Protein AF-A0A2G2M7G2-F1 (afdb_monomer)

Structure (mmCIF, N/CA/C/O backbone):
data_AF-A0A2G2M7G2-F1
#
_entry.id   AF-A0A2G2M7G2-F1
#
loop_
_atom_site.group_PDB
_atom_site.id
_atom_site.type_symbol
_atom_site.label_atom_id
_atom_site.label_alt_id
_atom_site.label_comp_id
_atom_site.label_asym_id
_atom_site.label_entity_id
_atom_site.label_seq_id
_atom_site.pdbx_PDB_ins_code
_atom_site.Cartn_x
_atom_site.Cartn_y
_atom_site.Cartn_z
_atom_site.occupancy
_atom_site.B_iso_or_equiv
_atom_site.auth_seq_id
_atom_site.auth_comp_id
_atom_site.auth_asym_id
_atom_site.auth_atom_id
_atom_site.pdbx_PDB_model_num
ATOM 1 N N . MET A 1 1 ? -1.903 -16.484 24.694 1.00 44.16 1 MET A N 1
ATOM 2 C CA . MET A 1 1 ? -1.968 -15.488 23.606 1.00 44.16 1 MET A CA 1
ATOM 3 C C . MET A 1 1 ? -0.914 -15.866 22.589 1.00 44.16 1 MET A C 1
ATOM 5 O O . MET A 1 1 ? 0.265 -15.651 22.848 1.00 44.16 1 MET A O 1
ATOM 9 N N . GLU A 1 2 ? -1.310 -16.508 21.493 1.00 45.03 2 GLU A N 1
ATOM 10 C CA . GLU A 1 2 ? -0.405 -16.696 20.359 1.00 45.03 2 GLU A CA 1
ATOM 11 C C . GLU A 1 2 ? -0.027 -15.312 19.824 1.00 45.03 2 GLU A C 1
ATOM 13 O O . GLU A 1 2 ? -0.890 -14.478 19.546 1.00 45.03 2 GLU A O 1
ATOM 18 N N . LYS A 1 3 ? 1.276 -15.026 19.754 1.00 51.25 3 LYS A N 1
A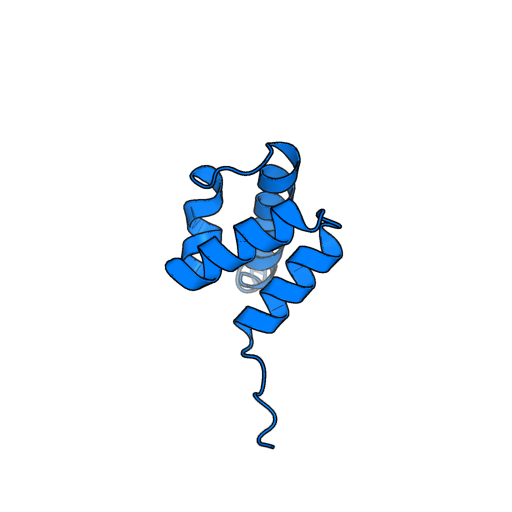TOM 19 C CA . LYS A 1 3 ? 1.769 -13.858 19.027 1.00 51.25 3 LYS A CA 1
ATOM 20 C C . LYS A 1 3 ? 1.439 -14.099 17.557 1.00 51.25 3 LYS A C 1
ATOM 22 O O . LYS A 1 3 ? 2.139 -14.880 16.920 1.00 51.25 3 LYS A O 1
ATOM 27 N N . ASN A 1 4 ? 0.410 -13.436 17.030 1.00 60.47 4 ASN A N 1
AT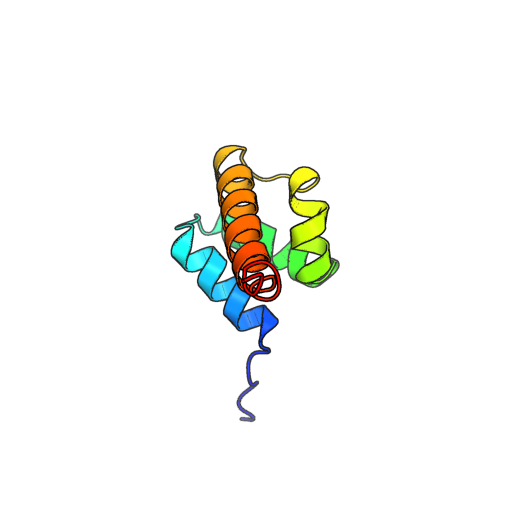OM 28 C CA . ASN A 1 4 ? 0.205 -13.349 15.586 1.00 60.47 4 ASN A CA 1
ATOM 29 C C . ASN A 1 4 ? 1.457 -12.710 14.977 1.00 60.47 4 ASN A C 1
ATOM 31 O O . ASN A 1 4 ? 1.707 -11.510 15.112 1.00 60.47 4 ASN A O 1
ATOM 35 N N . LEU A 1 5 ? 2.311 -13.553 14.402 1.00 63.94 5 LEU A N 1
ATOM 36 C CA . LEU A 1 5 ? 3.509 -13.133 13.700 1.00 63.94 5 LEU A CA 1
ATOM 37 C C . LEU A 1 5 ? 3.065 -12.441 12.420 1.00 63.94 5 LEU A C 1
ATOM 39 O O . LEU A 1 5 ? 2.504 -13.083 11.537 1.00 63.94 5 LEU A O 1
ATOM 43 N N . LYS A 1 6 ? 3.341 -11.136 12.328 1.00 74.81 6 LYS A N 1
ATOM 44 C CA . LYS A 1 6 ? 3.062 -10.380 11.110 1.00 74.81 6 LYS A CA 1
ATOM 45 C C . LYS A 1 6 ? 3.793 -11.000 9.926 1.00 74.81 6 LYS A C 1
ATOM 47 O O . LYS A 1 6 ? 4.996 -11.290 10.022 1.00 74.81 6 LYS A O 1
ATOM 52 N N . THR A 1 7 ? 3.082 -11.160 8.819 1.00 86.31 7 THR A N 1
ATOM 53 C CA . THR A 1 7 ? 3.644 -11.634 7.555 1.00 86.31 7 THR A CA 1
ATOM 54 C C . THR A 1 7 ? 4.690 -10.642 7.032 1.00 86.31 7 THR A C 1
ATOM 56 O O . THR A 1 7 ? 4.774 -9.489 7.468 1.00 86.31 7 THR A O 1
ATOM 59 N N . LYS A 1 8 ? 5.532 -11.079 6.086 1.00 82.31 8 LYS A N 1
ATOM 60 C CA . LYS A 1 8 ? 6.500 -10.180 5.433 1.00 82.31 8 LYS A CA 1
ATOM 61 C C . LYS A 1 8 ? 5.784 -9.001 4.762 1.00 82.31 8 LYS A C 1
ATOM 63 O O . LYS A 1 8 ? 6.261 -7.877 4.858 1.00 82.31 8 LYS A O 1
ATOM 68 N N . GLU A 1 9 ? 4.638 -9.258 4.137 1.00 83.75 9 GLU A N 1
ATOM 69 C CA . GLU A 1 9 ? 3.840 -8.252 3.431 1.00 83.75 9 GLU A CA 1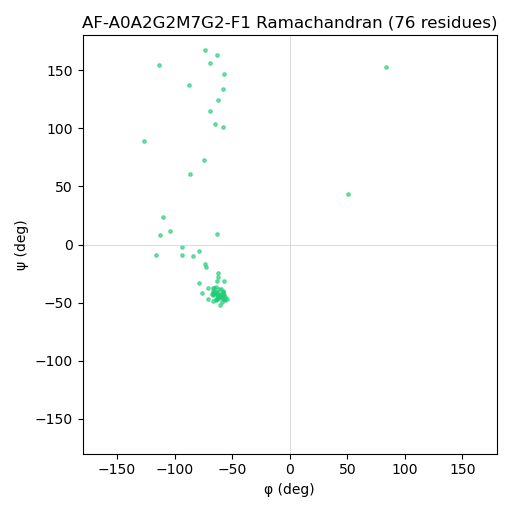
ATOM 70 C C . GLU A 1 9 ? 3.250 -7.216 4.395 1.00 83.75 9 GLU A C 1
ATOM 72 O O . GLU A 1 9 ? 3.368 -6.021 4.146 1.00 83.75 9 GLU A O 1
ATOM 77 N N . GLU A 1 10 ? 2.732 -7.641 5.550 1.00 85.50 10 GLU A N 1
ATOM 78 C CA . GLU A 1 10 ? 2.234 -6.724 6.587 1.00 85.50 10 GLU A CA 1
ATOM 79 C C . GLU A 1 10 ? 3.334 -5.809 7.135 1.00 85.50 10 GLU A C 1
ATOM 81 O O . GLU A 1 10 ? 3.103 -4.624 7.364 1.00 85.50 10 GLU A O 1
ATOM 86 N N . LYS A 1 11 ? 4.555 -6.330 7.310 1.00 87.81 11 LYS A N 1
ATOM 87 C CA . LYS A 1 11 ? 5.699 -5.517 7.753 1.00 87.81 11 LYS A CA 1
ATOM 88 C C . LYS A 1 11 ? 6.105 -4.479 6.707 1.00 87.81 11 LYS A C 1
ATOM 90 O O . LYS A 1 11 ? 6.434 -3.354 7.070 1.00 87.81 11 LYS A O 1
ATOM 95 N N . VAL A 1 12 ? 6.090 -4.847 5.424 1.00 86.94 12 VAL A N 1
ATOM 96 C CA . VAL A 1 12 ? 6.401 -3.915 4.328 1.00 86.94 12 VAL A CA 1
ATOM 97 C C . VAL A 1 12 ? 5.319 -2.846 4.217 1.00 86.94 12 VAL A C 1
ATOM 99 O O . VAL A 1 12 ? 5.654 -1.671 4.098 1.00 86.94 12 VAL A O 1
ATOM 102 N N . LEU A 1 13 ? 4.043 -3.223 4.334 1.00 89.19 13 LEU A N 1
ATOM 103 C CA . LEU A 1 13 ? 2.934 -2.275 4.374 1.00 89.19 13 LEU A CA 1
ATOM 104 C C . LEU A 1 13 ? 3.106 -1.264 5.515 1.00 89.19 13 LEU A C 1
ATOM 106 O O . LEU A 1 13 ? 2.987 -0.065 5.294 1.00 89.19 13 LEU A O 1
ATOM 110 N N . GLU A 1 14 ? 3.431 -1.723 6.723 1.00 89.56 14 GLU A N 1
ATOM 111 C CA . GLU A 1 14 ? 3.650 -0.831 7.868 1.00 89.56 14 GLU A CA 1
ATOM 112 C C . GLU A 1 14 ? 4.826 0.123 7.671 1.00 89.56 14 GLU A C 1
ATOM 114 O O . GLU A 1 14 ? 4.707 1.308 7.981 1.00 89.56 14 GLU A O 1
ATOM 119 N N . LEU A 1 15 ? 5.940 -0.368 7.126 1.00 87.38 15 LEU A N 1
ATOM 120 C CA . LEU A 1 15 ? 7.084 0.477 6.787 1.00 87.38 15 LEU A CA 1
ATOM 121 C C . LEU A 1 15 ? 6.720 1.511 5.719 1.00 87.38 15 LEU A C 1
ATOM 123 O O . LEU A 1 15 ? 7.116 2.666 5.838 1.00 87.38 15 LEU A O 1
ATOM 127 N N . MET A 1 16 ? 5.946 1.117 4.708 1.00 87.88 16 MET A N 1
ATOM 128 C CA . MET A 1 16 ? 5.487 2.011 3.650 1.00 87.88 16 MET A CA 1
ATOM 129 C C . MET A 1 16 ? 4.637 3.145 4.231 1.00 87.88 16 MET A C 1
ATOM 131 O O . MET A 1 16 ? 4.961 4.308 4.019 1.00 87.88 16 MET A O 1
ATOM 135 N N . LEU A 1 17 ? 3.616 2.828 5.033 1.00 89.81 17 LEU A N 1
ATOM 136 C CA . LEU A 1 17 ? 2.768 3.839 5.677 1.00 89.81 17 LEU A CA 1
ATOM 137 C C . LEU A 1 17 ? 3.588 4.795 6.564 1.00 89.81 17 LEU A C 1
ATOM 139 O O . LEU A 1 17 ? 3.413 6.011 6.493 1.00 89.81 17 LEU A O 1
ATOM 143 N N . LEU A 1 18 ? 4.554 4.259 7.321 1.00 88.00 18 LEU A N 1
ATOM 144 C CA . LEU A 1 18 ? 5.437 5.047 8.182 1.00 88.00 18 LEU A CA 1
ATOM 145 C C . LEU A 1 18 ? 6.332 6.018 7.393 1.00 88.00 18 LEU A C 1
ATOM 147 O O . LEU A 1 18 ? 6.464 7.182 7.770 1.00 88.00 18 LEU A O 1
ATOM 151 N N . VAL A 1 19 ? 6.967 5.546 6.317 1.00 87.00 19 VAL A N 1
ATOM 152 C CA . VAL A 1 19 ? 7.881 6.356 5.489 1.00 87.00 19 VAL A CA 1
ATOM 153 C C . VAL A 1 19 ? 7.124 7.467 4.767 1.00 87.00 19 VAL A C 1
ATOM 155 O O . VAL A 1 19 ? 7.629 8.584 4.648 1.00 87.00 19 VAL A O 1
ATOM 158 N N . LEU A 1 20 ? 5.903 7.171 4.327 1.00 87.25 20 LEU A N 1
ATOM 159 C CA . LEU A 1 20 ? 5.052 8.105 3.602 1.00 87.25 20 LEU A CA 1
ATOM 160 C C . LEU A 1 20 ? 4.451 9.206 4.481 1.00 87.25 20 LEU A C 1
ATOM 162 O O . LEU A 1 20 ? 4.031 10.229 3.939 1.00 87.25 20 LEU A O 1
ATOM 166 N N . LYS A 1 21 ? 4.457 9.023 5.811 1.00 87.44 21 LYS A N 1
ATOM 167 C CA . LYS A 1 21 ? 3.875 9.954 6.794 1.00 87.44 21 LYS A CA 1
ATOM 168 C C . LYS A 1 21 ? 2.435 10.335 6.441 1.00 87.44 21 LYS A C 1
ATOM 170 O O . LYS A 1 21 ? 2.074 11.510 6.495 1.00 87.44 21 LYS A O 1
ATOM 175 N N . LEU A 1 22 ? 1.655 9.338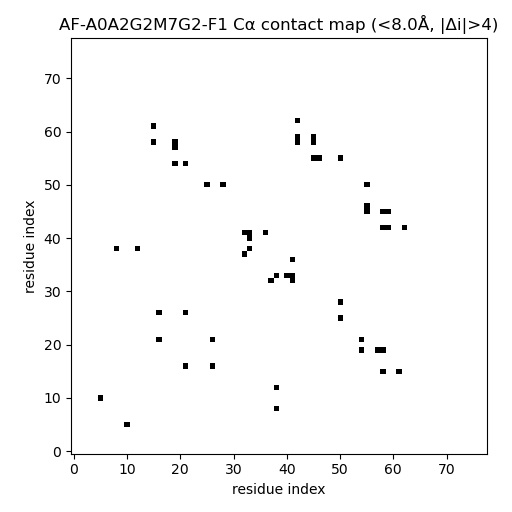 6.039 1.00 86.56 22 LEU A N 1
ATOM 176 C CA . LEU A 1 22 ? 0.262 9.532 5.662 1.00 86.56 22 LEU A CA 1
ATOM 177 C C . LEU A 1 22 ? -0.579 9.885 6.883 1.00 86.56 22 LEU A C 1
ATOM 179 O O . LEU A 1 22 ? -0.230 9.559 8.023 1.00 86.56 22 LEU A O 1
ATOM 183 N N . ASP A 1 23 ? -1.700 10.552 6.646 1.00 89.00 23 ASP A N 1
ATOM 184 C CA . ASP A 1 23 ? -2.672 10.737 7.708 1.00 89.00 23 ASP A CA 1
ATOM 185 C C . ASP A 1 23 ? -3.434 9.429 8.001 1.00 89.00 23 ASP A C 1
ATOM 187 O O . ASP A 1 23 ? -3.400 8.449 7.251 1.00 89.00 23 ASP A O 1
ATOM 191 N N . LYS A 1 24 ? -4.164 9.403 9.120 1.00 89.12 24 LYS A N 1
ATOM 192 C CA . LYS A 1 24 ? -4.913 8.207 9.536 1.00 89.12 24 LYS A CA 1
ATOM 193 C C . LYS A 1 24 ? -6.003 7.789 8.543 1.00 89.12 24 LYS A C 1
ATOM 195 O O . LYS A 1 24 ? -6.365 6.615 8.525 1.00 89.12 24 LYS A O 1
ATOM 200 N N . SER A 1 25 ? -6.561 8.729 7.782 1.00 90.38 25 SER A N 1
ATOM 201 C CA . SER A 1 25 ? -7.613 8.464 6.797 1.00 90.38 25 SER A CA 1
ATOM 202 C C . SER A 1 25 ? -7.035 7.712 5.601 1.00 90.38 25 SER A C 1
ATOM 204 O O . SER A 1 25 ? -7.564 6.678 5.192 1.00 90.38 25 SER A O 1
ATOM 206 N N . GLU A 1 26 ? -5.900 8.175 5.087 1.00 89.69 26 GLU A N 1
ATOM 207 C CA . GLU A 1 26 ? -5.180 7.534 3.992 1.00 89.69 26 GLU A CA 1
ATOM 208 C C . GLU A 1 26 ? -4.611 6.173 4.394 1.00 89.69 26 GLU A C 1
ATOM 210 O O . GLU A 1 26 ? -4.776 5.197 3.659 1.00 89.69 26 GLU A O 1
ATOM 215 N N . GLU A 1 27 ? -4.017 6.067 5.589 1.00 91.75 27 GLU A N 1
ATOM 216 C CA . GLU A 1 27 ? -3.571 4.778 6.125 1.00 91.75 27 GLU A CA 1
ATOM 217 C C . GLU A 1 27 ? -4.724 3.771 6.202 1.00 91.75 27 GLU A C 1
ATOM 219 O O . GLU A 1 27 ? -4.558 2.604 5.835 1.00 91.75 27 GLU A O 1
ATOM 224 N N . PHE A 1 28 ? -5.899 4.213 6.662 1.00 92.50 28 PHE A N 1
ATOM 225 C CA . PHE A 1 28 ? -7.084 3.368 6.761 1.00 92.50 28 PHE A CA 1
ATOM 226 C C . PHE A 1 28 ? -7.555 2.891 5.384 1.00 92.50 28 PHE A C 1
ATOM 228 O O . PHE A 1 28 ? -7.731 1.688 5.189 1.00 92.50 28 PHE A O 1
ATOM 235 N N . LYS A 1 29 ? -7.670 3.800 4.405 1.00 90.94 29 LYS A N 1
ATOM 236 C CA 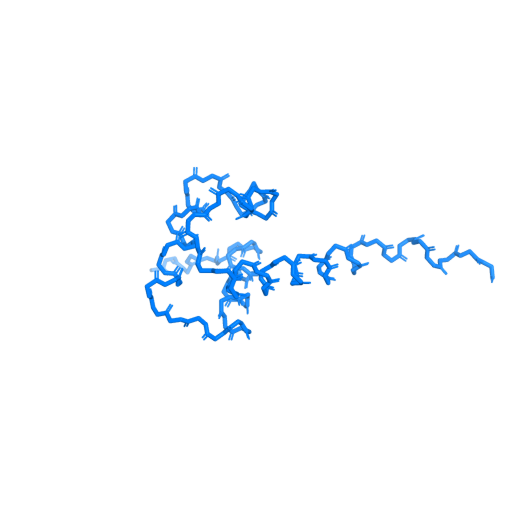. LYS A 1 29 ? -8.046 3.454 3.025 1.00 90.94 29 LYS A CA 1
ATOM 237 C C . LYS A 1 29 ? -7.089 2.436 2.411 1.00 90.94 29 LYS A C 1
ATOM 239 O O . LYS A 1 29 ? -7.530 1.447 1.830 1.00 90.94 29 LYS A O 1
ATOM 244 N N . ILE A 1 30 ? -5.781 2.651 2.552 1.00 91.88 30 ILE A N 1
ATOM 245 C CA . ILE A 1 30 ? -4.772 1.735 2.008 1.00 91.88 30 ILE A CA 1
ATOM 246 C C . ILE A 1 30 ? -4.897 0.356 2.658 1.00 91.88 30 ILE A C 1
ATOM 248 O O . ILE A 1 30 ? -4.873 -0.651 1.952 1.00 91.88 30 ILE A O 1
ATOM 252 N N . ARG A 1 31 ? -5.072 0.291 3.984 1.00 92.75 31 ARG A N 1
ATOM 253 C CA . ARG A 1 31 ? -5.254 -0.981 4.700 1.00 92.75 31 ARG A CA 1
ATOM 254 C C . ARG A 1 31 ? -6.508 -1.717 4.247 1.00 92.75 31 ARG A C 1
ATOM 256 O O . ARG A 1 31 ? -6.406 -2.899 3.943 1.00 92.75 31 ARG A O 1
ATOM 263 N N . GLU A 1 32 ? -7.641 -1.027 4.134 1.00 93.50 32 GLU A N 1
ATOM 264 C CA . GLU A 1 32 ? -8.879 -1.629 3.628 1.00 93.50 32 GLU A CA 1
ATOM 265 C C . GLU A 1 32 ? -8.709 -2.202 2.220 1.00 93.50 32 GLU A C 1
ATOM 267 O O . GLU A 1 32 ? -9.204 -3.287 1.919 1.00 93.50 32 GLU A O 1
ATOM 272 N N . VAL A 1 33 ? -8.035 -1.470 1.331 1.00 92.56 33 VAL A N 1
ATOM 273 C CA . VAL A 1 33 ? -7.814 -1.929 -0.042 1.00 92.56 33 VAL A CA 1
ATOM 274 C C . VAL A 1 33 ? -6.895 -3.145 -0.038 1.00 92.56 33 VAL A C 1
ATOM 276 O O . VAL A 1 33 ? -7.245 -4.162 -0.630 1.00 92.56 33 VAL A O 1
ATOM 279 N N . VAL A 1 34 ? -5.764 -3.084 0.669 1.00 92.81 34 VAL A N 1
ATOM 280 C CA . VAL A 1 34 ? -4.818 -4.204 0.776 1.00 92.81 34 VAL A CA 1
ATOM 281 C C . VAL A 1 34 ? -5.471 -5.444 1.387 1.00 92.81 34 VAL A C 1
ATOM 283 O O . VAL A 1 34 ? -5.215 -6.545 0.910 1.00 92.81 34 VAL A O 1
ATOM 286 N N . GLU A 1 35 ? -6.340 -5.292 2.383 1.00 92.19 35 GLU A N 1
ATOM 287 C CA . GLU A 1 35 ? -7.094 -6.406 2.968 1.00 92.19 35 GLU A CA 1
ATOM 288 C C . GLU A 1 35 ? -8.051 -7.048 1.950 1.00 92.19 35 GLU A C 1
ATOM 290 O O . GLU A 1 35 ? -8.194 -8.269 1.917 1.00 92.19 35 GLU A O 1
ATOM 295 N N . LYS A 1 36 ? -8.657 -6.244 1.064 1.00 91.38 36 LYS A N 1
ATOM 296 C CA . LYS A 1 36 ? -9.596 -6.720 0.034 1.00 91.38 36 LYS A CA 1
ATOM 297 C C . LYS A 1 36 ? -8.909 -7.403 -1.149 1.00 91.38 36 LYS A C 1
ATOM 299 O O . LYS A 1 36 ? -9.435 -8.391 -1.655 1.00 91.38 36 LYS A O 1
ATOM 304 N N . ILE A 1 37 ? -7.784 -6.867 -1.631 1.00 90.81 37 ILE A N 1
ATOM 305 C CA . ILE A 1 37 ? -7.171 -7.304 -2.905 1.00 90.81 37 ILE A CA 1
ATOM 306 C C . ILE A 1 37 ? -5.784 -7.939 -2.751 1.00 90.81 37 ILE A C 1
ATOM 308 O O . ILE A 1 37 ? -5.251 -8.499 -3.710 1.00 90.81 37 ILE A O 1
ATOM 312 N N . G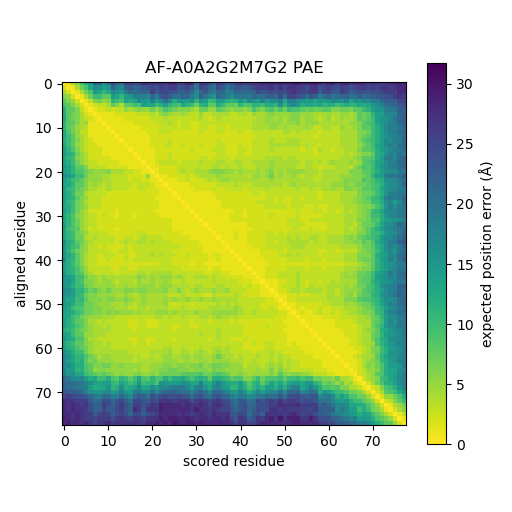LY A 1 38 ? -5.200 -7.874 -1.557 1.00 90.56 38 GLY A N 1
ATOM 313 C CA . GLY A 1 38 ? -3.837 -8.306 -1.271 1.00 90.56 38 GLY A CA 1
ATOM 314 C C . GLY A 1 38 ? -2.785 -7.244 -1.602 1.00 90.56 38 GLY A C 1
ATOM 315 O O . GLY A 1 38 ? -2.948 -6.412 -2.497 1.00 90.56 38 GLY A O 1
ATOM 316 N N . PHE A 1 39 ? -1.656 -7.298 -0.891 1.00 89.44 39 PHE A N 1
ATOM 317 C CA . PHE A 1 39 ? -0.593 -6.290 -0.975 1.00 89.44 39 PHE A CA 1
ATOM 318 C C . PHE A 1 39 ? 0.029 -6.187 -2.375 1.00 89.44 39 PHE A C 1
ATOM 320 O O . PHE A 1 39 ? 0.215 -5.091 -2.902 1.00 89.44 39 PHE A O 1
ATOM 327 N N . LYS A 1 40 ? 0.309 -7.327 -3.016 1.00 86.44 40 LYS A N 1
ATOM 328 C CA . LYS A 1 40 ? 0.890 -7.354 -4.368 1.00 86.44 40 LYS A CA 1
ATOM 329 C C . LYS A 1 40 ? -0.040 -6.732 -5.405 1.00 86.44 40 LYS A C 1
ATOM 331 O O . LYS A 1 40 ? 0.402 -5.910 -6.200 1.00 86.44 40 LYS A O 1
ATOM 336 N N . THR A 1 41 ? -1.320 -7.102 -5.375 1.00 89.12 41 THR A N 1
ATOM 337 C CA . THR A 1 41 ? -2.331 -6.548 -6.283 1.00 89.12 41 THR A CA 1
ATOM 338 C C . THR A 1 41 ? -2.454 -5.045 -6.081 1.00 89.12 41 THR A C 1
ATOM 340 O O . THR A 1 41 ? -2.418 -4.310 -7.060 1.00 89.12 41 THR A O 1
ATOM 343 N N . PHE A 1 42 ? -2.487 -4.585 -4.825 1.00 91.50 42 PHE A N 1
ATOM 344 C CA . PHE A 1 42 ? -2.503 -3.164 -4.486 1.00 91.50 42 PHE A CA 1
ATOM 345 C C . PHE A 1 42 ? -1.346 -2.384 -5.121 1.00 91.50 42 PHE A C 1
ATOM 347 O O . PHE A 1 42 ? -1.588 -1.354 -5.742 1.00 91.50 42 PHE A O 1
ATOM 354 N N . LEU A 1 43 ? -0.108 -2.883 -5.042 1.00 87.56 43 LEU A N 1
ATOM 355 C CA . LEU A 1 43 ? 1.037 -2.209 -5.669 1.00 87.56 43 LEU A CA 1
ATOM 356 C C . LEU A 1 43 ? 0.913 -2.128 -7.200 1.00 87.56 43 LEU A C 1
ATOM 358 O O . LEU A 1 43 ? 1.408 -1.189 -7.823 1.00 87.56 43 LEU A O 1
ATOM 362 N N . VAL A 1 44 ? 0.271 -3.106 -7.839 1.00 86.69 44 VAL A N 1
ATOM 363 C CA . VAL A 1 44 ? 0.044 -3.093 -9.293 1.00 86.69 44 VAL A CA 1
ATOM 364 C C . VAL A 1 44 ? -1.124 -2.182 -9.672 1.00 86.69 44 VAL A C 1
ATOM 366 O O . VAL A 1 44 ? -1.072 -1.551 -10.721 1.00 86.69 44 VAL A O 1
ATOM 369 N N . SER A 1 45 ? -2.144 -2.075 -8.821 1.0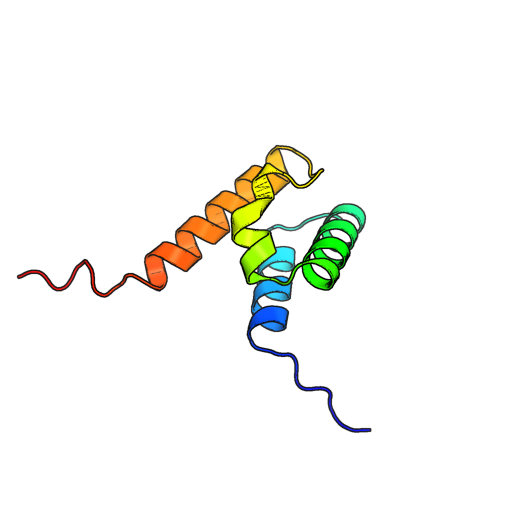0 88.38 45 SER A N 1
ATOM 370 C CA . SER A 1 45 ? -3.384 -1.348 -9.101 1.00 88.38 45 SER A CA 1
ATOM 371 C C . SER A 1 45 ? -3.491 0.014 -8.410 1.00 88.38 45 SER A C 1
ATOM 373 O O . SER A 1 45 ? -4.588 0.571 -8.377 1.00 88.38 45 SER A O 1
ATOM 375 N N . VAL A 1 46 ? -2.407 0.545 -7.830 1.00 87.88 46 VAL A N 1
ATOM 376 C CA . VAL A 1 46 ? -2.438 1.787 -7.031 1.00 87.88 46 VAL A CA 1
ATOM 377 C C . VAL A 1 46 ? -2.998 2.978 -7.817 1.00 87.88 46 VAL A C 1
ATOM 379 O O . VAL A 1 46 ? -3.707 3.808 -7.253 1.00 87.88 46 VAL A O 1
ATOM 382 N N . ASP A 1 47 ? -2.785 3.008 -9.135 1.00 84.56 47 ASP A N 1
ATOM 383 C CA . ASP A 1 47 ? -3.320 4.035 -10.035 1.00 84.56 47 ASP A CA 1
ATOM 384 C C . ASP A 1 47 ? -4.854 4.069 -10.091 1.00 84.56 47 ASP A C 1
ATOM 386 O O . ASP A 1 47 ? -5.439 5.101 -10.412 1.00 84.56 47 ASP A O 1
ATOM 390 N N . GLY A 1 48 ? -5.513 2.952 -9.777 1.00 84.38 48 GLY A N 1
ATOM 391 C CA . GLY A 1 48 ? -6.970 2.833 -9.733 1.00 84.38 48 GLY A CA 1
ATOM 392 C C . GLY A 1 48 ? -7.577 3.063 -8.349 1.00 84.38 48 GLY A C 1
ATOM 393 O O . GLY A 1 48 ? -8.798 3.000 -8.215 1.00 84.38 48 GLY A O 1
ATOM 394 N N . VAL A 1 49 ? -6.762 3.297 -7.317 1.00 86.00 49 VAL A N 1
ATOM 395 C CA . VAL A 1 49 ? -7.249 3.530 -5.953 1.00 86.00 49 VAL A CA 1
ATOM 396 C C . VAL A 1 49 ? -7.553 5.014 -5.766 1.00 86.00 49 VAL A C 1
ATOM 398 O O . VAL A 1 49 ? -6.782 5.880 -6.181 1.00 86.00 49 VAL A O 1
ATOM 401 N N . ASP A 1 50 ? -8.676 5.311 -5.115 1.00 87.44 50 ASP A N 1
ATOM 402 C CA . ASP A 1 50 ? -9.088 6.671 -4.765 1.00 87.44 50 ASP A CA 1
ATOM 403 C C . ASP A 1 50 ? -8.261 7.235 -3.590 1.00 87.44 50 ASP A C 1
ATOM 405 O O . ASP A 1 50 ? -8.700 7.314 -2.436 1.00 87.44 50 ASP A O 1
ATOM 409 N N . LEU A 1 51 ? -7.008 7.562 -3.905 1.00 86.69 51 LEU A N 1
ATOM 410 C CA . LEU A 1 51 ? -6.042 8.246 -3.049 1.00 86.69 51 LEU A CA 1
ATOM 411 C C . LEU A 1 51 ? -5.731 9.629 -3.617 1.00 86.69 51 LEU A C 1
ATOM 413 O O . LEU A 1 51 ? -5.801 9.836 -4.837 1.00 86.69 51 LEU A O 1
ATOM 417 N N . GLU A 1 52 ? -5.315 10.541 -2.738 1.00 89.38 52 GLU A N 1
ATOM 418 C CA . GLU A 1 52 ? -4.789 11.840 -3.147 1.00 89.38 52 GLU A CA 1
ATOM 419 C C . GLU A 1 52 ? -3.592 11.670 -4.098 1.00 89.38 52 GLU A C 1
ATOM 421 O O . GLU A 1 52 ? -2.827 10.704 -3.993 1.00 89.38 52 GLU A O 1
ATOM 426 N N . SER A 1 53 ? -3.439 12.600 -5.050 1.00 88.00 53 SER A N 1
ATOM 427 C CA . SER A 1 53 ? -2.404 12.512 -6.096 1.00 88.00 53 SER A CA 1
ATOM 428 C C . SER A 1 53 ? -1.008 12.375 -5.496 1.00 88.00 53 SER A C 1
ATOM 430 O O . SER A 1 53 ? -0.245 11.503 -5.899 1.00 88.00 53 SER A O 1
ATOM 432 N N . GLU A 1 54 ? -0.704 13.178 -4.474 1.00 89.25 54 GLU A N 1
ATOM 433 C CA . GLU A 1 54 ? 0.600 13.166 -3.812 1.00 89.25 54 GLU A CA 1
ATOM 434 C C . GLU A 1 54 ? 0.890 11.805 -3.157 1.00 89.25 54 GLU A C 1
ATOM 436 O O . GLU A 1 54 ? 1.970 11.238 -3.320 1.00 89.25 54 GLU A O 1
ATOM 441 N N . THR A 1 55 ? -0.083 11.237 -2.449 1.00 88.81 55 THR A N 1
ATOM 442 C CA . THR A 1 55 ? 0.052 9.928 -1.796 1.00 88.81 55 THR A CA 1
ATOM 443 C C . THR A 1 55 ? 0.239 8.810 -2.807 1.00 88.81 55 THR A C 1
ATOM 445 O O . THR A 1 55 ? 1.114 7.957 -2.641 1.00 88.81 55 THR A O 1
ATOM 448 N N . ARG A 1 56 ? -0.525 8.843 -3.899 1.00 90.19 56 ARG A N 1
ATOM 449 C CA . ARG A 1 56 ? -0.385 7.903 -5.012 1.00 90.19 56 ARG A CA 1
ATOM 450 C C . ARG A 1 56 ? 1.014 7.963 -5.621 1.00 90.19 56 ARG A C 1
ATOM 452 O O . ARG A 1 56 ? 1.661 6.926 -5.746 1.00 90.19 56 ARG A O 1
ATOM 459 N N . GLU A 1 57 ? 1.509 9.160 -5.930 1.00 90.00 57 GLU A N 1
ATOM 460 C CA . GLU A 1 57 ? 2.852 9.368 -6.482 1.00 90.00 57 GLU A CA 1
ATOM 461 C C . GLU A 1 57 ? 3.943 8.837 -5.550 1.00 90.00 57 GLU A C 1
ATOM 463 O O . GLU A 1 57 ? 4.854 8.135 -5.997 1.00 90.00 57 GLU A O 1
ATOM 468 N N . LYS A 1 58 ? 3.833 9.089 -4.241 1.00 89.38 58 LYS A N 1
ATOM 469 C CA . LYS A 1 58 ? 4.807 8.570 -3.277 1.00 89.38 58 LYS A CA 1
ATOM 470 C C . LYS A 1 58 ? 4.776 7.038 -3.172 1.00 89.38 58 LYS A C 1
ATOM 472 O O . LYS A 1 58 ? 5.833 6.419 -3.046 1.00 89.38 58 LYS A O 1
ATOM 477 N N . ILE A 1 59 ? 3.598 6.408 -3.240 1.00 89.75 59 ILE A N 1
ATOM 478 C CA . ILE A 1 59 ? 3.475 4.937 -3.237 1.00 89.75 59 ILE A CA 1
ATOM 479 C C . ILE A 1 59 ? 4.084 4.346 -4.513 1.00 89.75 59 ILE A C 1
ATOM 481 O O . ILE A 1 59 ? 4.811 3.355 -4.440 1.00 89.75 59 ILE A O 1
ATOM 485 N N . ILE A 1 60 ? 3.851 4.972 -5.669 1.00 87.69 60 ILE A N 1
ATOM 486 C CA . ILE A 1 60 ? 4.467 4.577 -6.944 1.00 87.69 60 ILE A CA 1
ATOM 487 C C . ILE A 1 60 ? 5.993 4.690 -6.862 1.00 87.69 60 ILE A C 1
ATOM 489 O O . ILE A 1 60 ? 6.698 3.756 -7.243 1.00 87.69 60 ILE A O 1
ATOM 493 N N . ALA A 1 61 ? 6.522 5.786 -6.315 1.00 86.75 61 ALA A N 1
ATOM 494 C CA . ALA A 1 61 ? 7.960 5.957 -6.126 1.00 86.75 61 ALA A CA 1
ATOM 495 C C . ALA A 1 61 ? 8.555 4.868 -5.214 1.00 86.75 61 ALA A C 1
ATOM 497 O O . ALA A 1 61 ? 9.593 4.288 -5.533 1.00 86.75 61 ALA A O 1
ATOM 498 N N . LEU A 1 62 ? 7.876 4.530 -4.112 1.00 85.00 62 LEU A N 1
ATOM 499 C CA . LEU A 1 62 ? 8.303 3.440 -3.231 1.00 85.00 62 LEU A CA 1
ATOM 500 C C . LEU A 1 62 ? 8.268 2.081 -3.926 1.00 85.00 62 LEU A C 1
ATOM 502 O O . LEU A 1 62 ? 9.204 1.300 -3.764 1.00 85.00 62 LEU A O 1
ATOM 506 N N . LYS A 1 63 ? 7.238 1.807 -4.729 1.00 84.00 63 LYS A N 1
ATOM 507 C CA . LYS A 1 63 ? 7.175 0.599 -5.554 1.00 84.00 63 LYS A CA 1
ATOM 508 C C . LYS A 1 63 ? 8.392 0.499 -6.472 1.00 84.00 63 LYS A C 1
ATOM 510 O O . LYS A 1 63 ? 9.043 -0.538 -6.469 1.00 84.00 63 LYS A O 1
ATOM 515 N N . TYR A 1 64 ? 8.749 1.572 -7.180 1.00 82.56 64 TYR A N 1
ATOM 516 C CA . TYR A 1 64 ? 9.939 1.580 -8.038 1.00 82.56 64 TYR A CA 1
ATOM 517 C C . TYR A 1 64 ? 11.225 1.258 -7.270 1.00 82.56 64 TYR A C 1
ATOM 519 O O . TYR A 1 64 ? 12.050 0.497 -7.765 1.00 82.56 64 TYR A O 1
ATOM 527 N N . ILE A 1 65 ? 11.393 1.783 -6.054 1.00 79.62 65 ILE A N 1
ATOM 528 C CA . ILE A 1 65 ? 12.562 1.485 -5.209 1.00 79.62 65 ILE A CA 1
ATOM 529 C C . ILE A 1 65 ? 12.574 0.011 -4.776 1.00 79.62 65 ILE A C 1
ATOM 531 O O . ILE A 1 65 ? 13.625 -0.633 -4.778 1.00 79.62 65 ILE A O 1
ATOM 535 N N . LEU A 1 66 ? 11.415 -0.538 -4.402 1.00 75.75 66 LEU A N 1
ATOM 536 C CA . LEU A 1 66 ? 11.286 -1.946 -4.022 1.00 75.75 66 LEU A CA 1
ATOM 537 C C . LEU A 1 66 ? 11.553 -2.882 -5.208 1.00 75.75 66 LEU A C 1
ATOM 539 O O . LEU A 1 66 ? 12.228 -3.897 -5.042 1.00 75.75 66 LEU A O 1
ATOM 543 N N . ASP A 1 67 ? 11.062 -2.531 -6.394 1.00 75.00 67 ASP A N 1
ATOM 544 C CA . ASP A 1 67 ? 11.257 -3.302 -7.621 1.00 75.00 67 ASP A CA 1
ATOM 545 C C . ASP A 1 67 ? 12.705 -3.208 -8.122 1.00 75.00 67 ASP A C 1
ATOM 547 O O . ASP A 1 67 ? 13.259 -4.213 -8.564 1.00 75.00 67 ASP A O 1
ATOM 551 N N . TYR A 1 68 ? 13.358 -2.048 -7.994 1.00 69.69 68 TYR A N 1
ATOM 552 C CA . TYR A 1 68 ? 14.773 -1.871 -8.336 1.00 69.69 68 TYR A CA 1
ATOM 553 C C . TYR A 1 68 ? 15.676 -2.800 -7.511 1.00 69.69 68 TYR A C 1
ATOM 555 O O . TYR A 1 68 ? 16.505 -3.512 -8.071 1.00 69.69 68 TYR A O 1
ATOM 563 N N . ASN A 1 69 ? 15.448 -2.884 -6.197 1.00 58.88 69 ASN A N 1
ATOM 564 C CA . ASN A 1 69 ? 16.230 -3.748 -5.304 1.00 58.88 69 ASN A CA 1
ATOM 565 C C . ASN A 1 69 ? 15.925 -5.250 -5.462 1.00 58.88 69 ASN A C 1
ATOM 567 O O . ASN A 1 69 ? 16.728 -6.082 -5.053 1.00 58.88 69 ASN A O 1
ATOM 571 N N . ASN A 1 70 ? 14.779 -5.624 -6.042 1.00 57.03 70 ASN A N 1
ATOM 572 C CA . ASN A 1 70 ? 14.478 -7.022 -6.377 1.00 57.03 70 ASN A CA 1
ATOM 573 C C . ASN A 1 70 ? 15.079 -7.456 -7.729 1.00 57.03 70 ASN A C 1
ATOM 575 O O . ASN A 1 70 ? 15.061 -8.645 -8.033 1.00 57.03 70 ASN A O 1
ATOM 579 N N . ASN A 1 71 ? 15.600 -6.514 -8.526 1.00 51.91 71 ASN A N 1
ATOM 580 C CA . ASN A 1 71 ? 16.212 -6.750 -9.836 1.00 51.91 71 ASN A CA 1
ATOM 581 C C . ASN A 1 71 ? 17.742 -6.534 -9.828 1.00 51.91 71 ASN A C 1
ATOM 583 O O . ASN A 1 71 ? 18.330 -6.311 -10.885 1.00 51.91 71 ASN A O 1
ATOM 587 N N . GLU A 1 72 ? 18.422 -6.641 -8.678 1.00 48.00 72 GLU A N 1
ATOM 588 C CA . GLU A 1 72 ? 19.901 -6.599 -8.606 1.00 48.00 72 GLU A CA 1
ATOM 589 C C . GLU A 1 72 ? 20.617 -7.764 -9.339 1.00 48.00 72 GLU A C 1
ATOM 591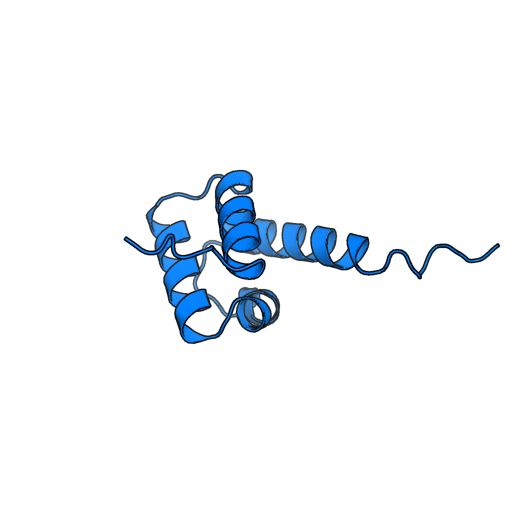 O O . GLU A 1 72 ? 21.839 -7.861 -9.287 1.00 48.00 72 GLU A O 1
ATOM 596 N N . ASP A 1 73 ? 19.909 -8.592 -10.115 1.00 48.97 73 ASP A N 1
ATOM 597 C CA . ASP A 1 73 ? 20.513 -9.454 -11.144 1.00 48.97 73 ASP A CA 1
ATOM 598 C C . ASP A 1 73 ? 20.862 -8.699 -12.451 1.00 48.97 73 ASP A C 1
ATOM 600 O O . ASP A 1 73 ? 21.484 -9.273 -13.342 1.00 48.97 73 ASP A O 1
ATOM 604 N N . VAL A 1 74 ? 20.502 -7.415 -12.600 1.00 51.88 74 VAL A N 1
ATOM 605 C CA . VAL A 1 74 ? 20.658 -6.671 -13.875 1.00 51.88 74 VAL A CA 1
ATOM 606 C C . VAL A 1 74 ? 21.977 -5.881 -13.984 1.00 51.88 74 VAL A C 1
ATOM 608 O O . VAL A 1 74 ? 22.318 -5.415 -15.067 1.00 51.88 74 VAL A O 1
ATOM 611 N N . PHE A 1 75 ? 22.775 -5.768 -12.913 1.00 48.19 75 PHE A N 1
ATOM 612 C CA . PHE A 1 75 ? 24.080 -5.074 -12.957 1.00 48.19 75 PHE A CA 1
ATOM 613 C C . PHE A 1 75 ? 25.304 -5.980 -12.761 1.00 48.19 75 PHE A C 1
ATOM 615 O O . PHE A 1 75 ? 26.426 -5.482 -12.723 1.00 48.19 75 PHE A O 1
ATOM 622 N N . ASN A 1 76 ? 25.125 -7.304 -12.739 1.00 44.66 76 ASN A 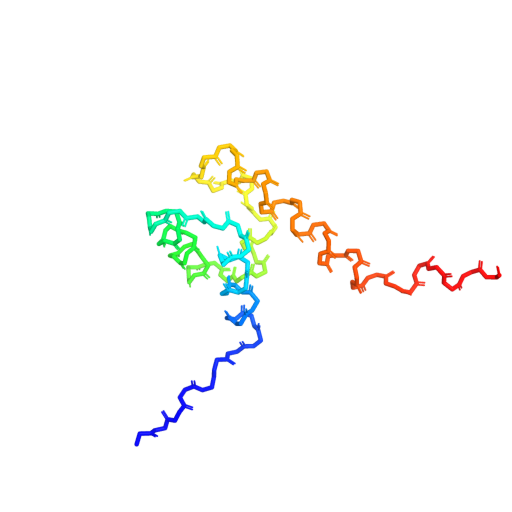N 1
ATOM 623 C CA . ASN A 1 76 ? 26.227 -8.247 -12.944 1.00 44.66 76 ASN A CA 1
ATOM 624 C C . ASN A 1 76 ? 26.418 -8.514 -14.446 1.00 44.66 76 ASN A C 1
ATOM 626 O O . ASN A 1 76 ? 26.303 -9.642 -14.916 1.00 44.66 76 ASN A O 1
ATOM 630 N N . ASP A 1 77 ? 26.720 -7.462 -15.205 1.00 48.06 77 ASP A N 1
ATOM 631 C CA . ASP A 1 77 ? 27.234 -7.604 -16.564 1.00 48.06 77 ASP A CA 1
ATOM 632 C C . ASP A 1 77 ? 28.544 -6.807 -16.695 1.00 48.06 77 ASP A C 1
ATOM 634 O O . ASP A 1 77 ? 28.554 -5.638 -17.068 1.00 48.06 77 ASP A O 1
ATOM 638 N N . LYS A 1 78 ? 29.630 -7.532 -16.382 1.00 43.50 78 LYS A N 1
ATOM 639 C CA . LYS A 1 78 ? 31.053 -7.329 -16.731 1.00 43.50 78 LYS A CA 1
ATOM 640 C C . LYS A 1 78 ? 31.855 -6.201 -16.081 1.00 43.50 78 LYS A C 1
ATOM 642 O O . LYS A 1 78 ? 31.570 -5.008 -16.301 1.00 43.50 78 LYS A O 1
#

pLDDT: mean 80.41, std 15.13, range [43.5, 93.5]

Solvent-accessible surface area (backbone atoms only — not comparable to full-atom values): 4861 Å² total; per-residue (Å²): 132,84,79,82,74,75,50,73,65,57,52,51,51,52,52,50,48,60,76,66,65,60,54,74,69,57,51,47,53,51,48,56,48,27,72,74,62,35,62,70,51,40,71,75,45,47,91,78,49,98,60,58,68,69,60,44,52,53,50,51,52,49,49,52,55,55,53,52,69,74,46,68,79,74,74,79,72,133

Secondary structure (DSSP, 8-state):
-------HHHHHHHHHHHHHT--HHHHHHHHHHHHHH-HHHHHHHGGGS---HHHHHHHHHHHHHHHHHHTTTSS---

Radius of gyration: 14.36 Å; Cα contacts (8 Å, |Δi|>4): 28; chains: 1; bounding box: 41×30×40 Å

Foldseek 3Di:
DPDPDDDPLRVVLVVLCVVLVDDPVQNVQLVVVCVVQNSVVCLVCLVVGPDDPSSSVSSVVVSVVVVVVVVVVPPPDD

Nearest PDB structures (foldseek):
  8v84-assembly1_i  TM=2.829E-01  e=4.038E+00  Saccharomyces cerevisiae BY4741

Mean predicted aligned error: 7.78 Å

Sequence (78 aa):
MEKNLKTKEEKVLELMLLVLKLDKSEEFKIREVVEKIGFKTFLVSVDGVDLESETREKIIALKYILDYNNNEDVFNDK